Protein AF-A0A849I2B1-F1 (afdb_monomer_lite)

Foldseek 3Di:
DPPPDPDDVVCLQVCPPVQLVQEAEELADDLVVVLVQQVCQVPVPPPPPHHYYHYQFDDDPSHTDPPGNDDDPVCVVVRVVSNVVSD

Secondary structure (DSSP, 8-state):
-----SS-HHHHHTT-TTTGGGEEEESS--HHHHHHHHHHHHS-TT-----EEEES--EETTEE-SS-----GGGHHHHHHHHHH--

Sequence (87 aa):
MIPKLPININDLLHHRTVESERIEYKEGWNPQAILHTLRAFANDFHNLGGGYVVIGVAEKNGQPQLPLVGINPSEIDMIQKEAKING

Structure (mmCIF, N/CA/C/O backbone):
data_AF-A0A849I2B1-F1
#
_entry.id   AF-A0A849I2B1-F1
#
loop_
_atom_site.group_PDB
_atom_site.id
_atom_site.type_symbol
_atom_site.label_atom_id
_atom_site.label_alt_id
_atom_site.label_comp_id
_atom_site.label_asym_id
_atom_site.label_entity_id
_atom_site.label_seq_id
_atom_site.pdbx_PDB_ins_code
_atom_site.Cartn_x
_atom_site.Cartn_y
_atom_site.Cartn_z
_atom_site.occupancy
_atom_site.B_iso_or_equiv
_atom_site.auth_seq_id
_atom_site.auth_comp_id
_atom_site.auth_asym_id
_atom_site.auth_atom_id
_atom_site.pdbx_PDB_model_num
ATOM 1 N N . MET A 1 1 ? 3.071 17.869 6.804 1.00 34.19 1 MET A N 1
ATOM 2 C CA . MET A 1 1 ? 2.994 17.870 5.327 1.00 34.19 1 MET A CA 1
ATOM 3 C C . MET A 1 1 ? 2.943 16.425 4.875 1.00 34.19 1 MET A C 1
ATOM 5 O O . MET A 1 1 ? 3.910 15.716 5.114 1.00 34.19 1 MET A O 1
ATOM 9 N N . ILE A 1 2 ? 1.825 15.969 4.307 1.00 43.53 2 ILE A N 1
ATOM 10 C CA . ILE A 1 2 ? 1.792 14.667 3.627 1.00 43.53 2 ILE A CA 1
ATOM 11 C C . ILE A 1 2 ? 2.630 14.861 2.355 1.00 43.53 2 ILE A C 1
ATOM 13 O O . ILE A 1 2 ? 2.331 15.799 1.607 1.00 43.53 2 ILE A O 1
ATOM 17 N N . PRO A 1 3 ? 3.708 14.088 2.134 1.00 47.78 3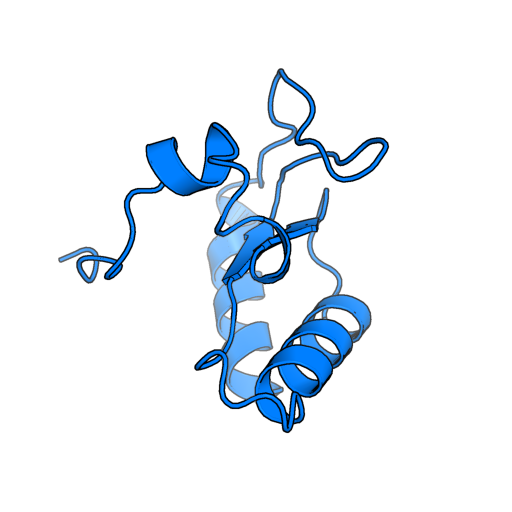 PRO A N 1
ATOM 18 C CA . PRO A 1 3 ? 4.455 14.179 0.891 1.00 47.78 3 PRO A CA 1
ATOM 19 C C . PRO A 1 3 ? 3.464 13.969 -0.251 1.00 47.78 3 PRO A C 1
ATOM 21 O O . PRO A 1 3 ? 2.697 13.007 -0.231 1.00 47.78 3 PRO A O 1
ATOM 24 N N . LYS A 1 4 ? 3.422 14.907 -1.201 1.00 46.50 4 LYS A N 1
ATOM 25 C CA . LYS A 1 4 ? 2.606 14.772 -2.409 1.00 46.50 4 LYS A CA 1
ATOM 26 C C . LYS A 1 4 ? 3.087 13.501 -3.101 1.00 46.50 4 LYS A C 1
ATOM 28 O O . LYS A 1 4 ? 4.181 13.493 -3.662 1.00 46.50 4 LYS A O 1
ATOM 33 N N . LEU A 1 5 ? 2.313 12.424 -2.989 1.00 57.16 5 LEU A N 1
ATOM 34 C CA . LEU A 1 5 ? 2.562 11.235 -3.783 1.00 57.16 5 LEU A CA 1
ATOM 35 C C . LEU A 1 5 ? 2.538 11.687 -5.250 1.00 57.16 5 LEU A C 1
ATOM 37 O O . LEU A 1 5 ? 1.652 12.462 -5.622 1.00 57.16 5 LEU A O 1
ATOM 41 N N . PRO A 1 6 ? 3.505 11.265 -6.078 1.00 58.38 6 PRO A N 1
ATOM 42 C CA . PRO A 1 6 ? 3.531 11.630 -7.494 1.00 58.38 6 PRO A CA 1
ATOM 43 C C . PRO A 1 6 ? 2.288 11.138 -8.261 1.00 58.38 6 PRO A C 1
ATOM 45 O O . PRO A 1 6 ? 2.065 11.576 -9.384 1.00 58.38 6 PRO A O 1
ATOM 48 N N . ILE A 1 7 ? 1.460 10.292 -7.635 1.00 62.69 7 ILE A N 1
ATOM 49 C CA . ILE A 1 7 ? 0.211 9.739 -8.152 1.00 62.69 7 ILE A CA 1
ATOM 50 C C . ILE A 1 7 ? -0.955 10.010 -7.184 1.00 62.69 7 ILE A C 1
ATOM 52 O O . ILE A 1 7 ? -0.779 10.022 -5.962 1.00 62.69 7 ILE A O 1
ATOM 56 N N . ASN A 1 8 ? -2.155 10.245 -7.718 1.00 68.06 8 ASN A N 1
ATOM 57 C CA . ASN A 1 8 ? -3.360 10.457 -6.917 1.00 68.06 8 ASN A CA 1
ATOM 58 C C . ASN A 1 8 ? -3.889 9.116 -6.385 1.00 68.06 8 ASN A C 1
ATOM 60 O O . ASN A 1 8 ? -4.027 8.157 -7.138 1.00 68.06 8 ASN A O 1
ATOM 64 N N . ILE A 1 9 ? -4.253 9.056 -5.101 1.00 69.75 9 ILE A N 1
ATOM 65 C CA . ILE A 1 9 ? -4.842 7.854 -4.493 1.00 69.75 9 ILE A CA 1
ATOM 66 C C . ILE A 1 9 ? -6.156 7.434 -5.166 1.00 69.75 9 ILE A C 1
ATOM 68 O O . ILE A 1 9 ? -6.427 6.244 -5.283 1.00 69.75 9 ILE A O 1
ATOM 72 N N . ASN A 1 10 ? -6.951 8.386 -5.665 1.00 71.06 10 ASN A N 1
ATOM 73 C CA . ASN A 1 10 ? -8.145 8.056 -6.435 1.00 71.06 10 ASN A CA 1
ATOM 74 C C . ASN A 1 10 ? -7.778 7.391 -7.761 1.00 71.06 10 ASN A C 1
ATOM 76 O O . ASN A 1 10 ? -8.462 6.455 -8.154 1.00 71.06 10 ASN A O 1
ATOM 80 N N . ASP A 1 11 ? -6.700 7.811 -8.421 1.00 71.69 11 ASP A N 1
ATOM 81 C CA . ASP A 1 11 ? -6.265 7.177 -9.668 1.00 71.69 11 ASP A CA 1
ATOM 82 C C . ASP A 1 11 ? -5.738 5.758 -9.410 1.00 71.69 11 ASP A C 1
ATOM 84 O O . ASP A 1 11 ? -6.024 4.854 -10.195 1.00 71.69 11 ASP A O 1
ATOM 88 N N . LEU A 1 12 ? -5.075 5.541 -8.263 1.00 71.12 12 LEU A N 1
ATOM 89 C CA . LEU A 1 12 ? -4.687 4.206 -7.800 1.00 71.12 12 LEU A CA 1
ATOM 90 C C . LEU A 1 12 ? -5.919 3.319 -7.580 1.00 71.12 12 LEU A C 1
ATOM 92 O O . LEU A 1 12 ? -5.980 2.222 -8.110 1.00 71.12 12 LEU A O 1
ATOM 96 N N . LEU A 1 13 ? -6.928 3.799 -6.850 1.00 69.25 13 LEU A N 1
ATOM 97 C CA . LEU A 1 13 ? -8.104 2.999 -6.484 1.00 69.25 13 LEU A CA 1
ATOM 98 C C . LEU A 1 13 ? -9.094 2.755 -7.638 1.00 69.25 13 LEU A C 1
ATOM 100 O O . LEU A 1 13 ? -9.886 1.819 -7.556 1.00 69.25 13 LEU A O 1
ATOM 104 N N . HIS A 1 14 ? -9.074 3.575 -8.695 1.00 67.50 14 HIS A N 1
ATOM 105 C CA . HIS A 1 14 ? -10.014 3.479 -9.825 1.00 67.50 14 HIS A CA 1
ATOM 106 C C . HIS A 1 14 ? -9.424 2.822 -11.080 1.00 67.50 14 HIS A C 1
ATOM 108 O O . HIS A 1 14 ? -10.094 2.799 -12.110 1.00 67.50 14 HIS A O 1
ATOM 114 N N . HIS A 1 15 ? -8.212 2.258 -10.991 1.00 59.31 15 HIS A N 1
ATOM 115 C CA . HIS A 1 15 ? -7.675 1.303 -11.967 1.00 59.31 15 HIS A CA 1
ATOM 116 C C . HIS A 1 15 ? -7.751 1.811 -13.422 1.00 59.31 15 HIS A C 1
ATOM 118 O O . HIS A 1 15 ? -8.456 1.265 -14.272 1.00 59.31 15 HIS A O 1
ATOM 124 N N . ARG A 1 16 ? -7.025 2.896 -13.741 1.00 56.34 16 ARG A N 1
ATOM 125 C CA . ARG A 1 16 ? -6.750 3.209 -15.154 1.00 56.34 16 ARG A CA 1
ATOM 126 C C . ARG A 1 16 ? -5.833 2.114 -15.692 1.00 56.34 16 ARG A C 1
ATOM 128 O O . ARG A 1 16 ? -4.685 2.006 -15.276 1.00 56.34 16 ARG A O 1
ATOM 135 N N . THR A 1 17 ? -6.344 1.347 -16.648 1.00 52.78 17 THR A N 1
ATOM 136 C CA . THR A 1 17 ? -5.800 0.113 -17.248 1.00 52.78 17 THR A CA 1
ATOM 137 C C . THR A 1 17 ? -4.333 0.160 -17.704 1.00 52.78 17 THR A C 1
ATOM 139 O O . THR A 1 17 ? -3.766 -0.870 -18.035 1.00 52.78 17 THR A O 1
ATOM 142 N N . VAL A 1 18 ? -3.713 1.340 -17.760 1.00 49.34 18 VAL A N 1
ATOM 143 C CA . VAL A 1 18 ? -2.323 1.532 -18.196 1.00 49.34 18 VAL A CA 1
ATOM 144 C C . VAL A 1 18 ? -1.329 1.460 -17.022 1.00 49.34 18 VAL A C 1
ATOM 146 O O . VAL A 1 18 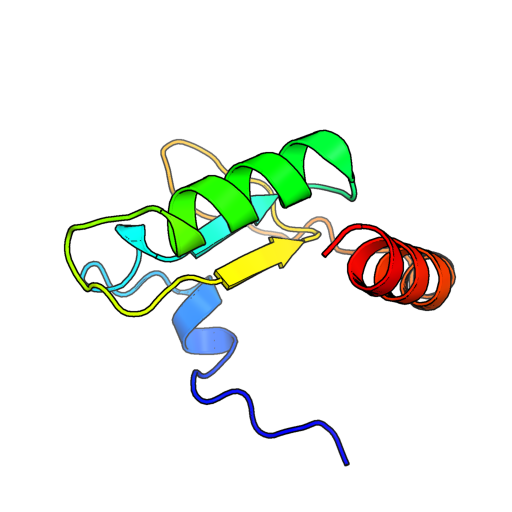? -0.157 1.190 -17.245 1.00 49.34 18 VAL A O 1
ATOM 149 N N . GLU A 1 19 ? -1.770 1.652 -15.771 1.00 58.50 19 GLU A N 1
ATOM 150 C CA . GLU A 1 19 ? -0.889 1.657 -14.582 1.00 58.50 19 GLU A CA 1
ATOM 151 C C . GLU A 1 19 ? -1.109 0.475 -13.629 1.00 58.50 19 GLU A C 1
ATOM 153 O O . GLU A 1 19 ? -0.414 0.345 -12.623 1.00 58.50 19 GLU A O 1
ATOM 158 N N . SER A 1 20 ? -2.047 -0.418 -13.938 1.00 62.56 20 SER A N 1
ATOM 159 C CA . SER A 1 20 ? -2.421 -1.516 -13.048 1.00 62.56 20 SER A CA 1
ATOM 160 C C . SER A 1 20 ? -1.332 -2.548 -12.805 1.00 62.56 20 SER A C 1
ATOM 162 O O . SER A 1 20 ? -1.286 -3.130 -11.731 1.00 62.56 20 SER A O 1
ATOM 164 N N . GLU A 1 21 ? -0.431 -2.755 -13.766 1.00 66.25 21 GLU A N 1
ATOM 165 C CA . GLU A 1 21 ? 0.701 -3.680 -13.598 1.00 66.25 21 GLU A CA 1
ATOM 166 C C . GLU A 1 21 ? 1.717 -3.179 -12.560 1.00 66.25 21 GLU A C 1
ATOM 168 O O . GLU A 1 21 ? 2.563 -3.934 -12.090 1.00 66.25 21 GLU A O 1
ATOM 173 N N . ARG A 1 22 ? 1.624 -1.903 -12.169 1.00 76.94 22 ARG A N 1
ATOM 174 C CA . ARG A 1 22 ? 2.521 -1.254 -11.209 1.00 76.94 22 ARG A CA 1
ATOM 175 C C . ARG A 1 22 ? 1.897 -1.109 -9.824 1.00 76.94 22 ARG A C 1
ATOM 177 O O . ARG A 1 22 ? 2.502 -0.471 -8.964 1.00 76.94 22 ARG A O 1
ATOM 184 N N . ILE A 1 23 ? 0.692 -1.636 -9.605 1.00 80.94 23 ILE A N 1
ATOM 185 C CA . ILE A 1 23 ? -0.048 -1.499 -8.349 1.00 80.94 23 ILE A CA 1
ATOM 186 C C . ILE A 1 23 ? -0.368 -2.888 -7.816 1.00 80.94 23 ILE A C 1
ATOM 188 O O . ILE A 1 23 ? -1.078 -3.657 -8.451 1.00 80.94 23 ILE A O 1
ATOM 192 N N . GLU A 1 24 ? 0.102 -3.167 -6.608 1.00 86.62 24 GLU A N 1
ATOM 193 C CA . GLU A 1 24 ? -0.257 -4.371 -5.871 1.00 86.62 24 GLU A CA 1
ATOM 194 C C . GLU A 1 24 ? -1.194 -4.001 -4.716 1.00 86.62 24 GLU A C 1
ATOM 196 O O . GLU A 1 24 ? -0.874 -3.130 -3.900 1.00 86.62 24 GLU A O 1
ATOM 201 N N . TYR A 1 25 ? -2.327 -4.691 -4.605 1.00 87.88 25 TYR A N 1
ATOM 202 C CA . TYR A 1 25 ? -3.257 -4.527 -3.488 1.00 87.88 25 TYR A CA 1
ATOM 203 C C . TYR A 1 25 ? -3.041 -5.625 -2.445 1.00 87.88 25 TYR A C 1
ATOM 205 O O . TYR A 1 25 ? -2.883 -6.798 -2.778 1.00 87.88 25 TYR A O 1
ATOM 213 N N . LYS A 1 26 ? -3.039 -5.252 -1.164 1.00 89.56 26 LYS A N 1
ATOM 214 C CA . LYS A 1 26 ? -2.968 -6.182 -0.033 1.00 89.56 26 LYS A CA 1
ATOM 215 C C . LYS A 1 26 ? -4.062 -5.853 0.974 1.00 89.56 26 LYS A C 1
ATOM 217 O O . LYS A 1 26 ? -4.194 -4.710 1.410 1.00 89.56 26 LYS A O 1
ATOM 222 N N . GLU A 1 27 ? -4.801 -6.869 1.410 1.00 90.88 27 GLU A N 1
ATOM 223 C CA . GLU A 1 27 ? -5.858 -6.708 2.419 1.00 90.88 27 GLU A CA 1
ATOM 224 C C . GLU A 1 27 ? -5.320 -6.232 3.767 1.00 90.88 27 GLU A C 1
ATOM 226 O O . GLU A 1 27 ? -5.977 -5.456 4.450 1.00 90.88 27 GLU A O 1
ATOM 231 N N . GLY A 1 28 ? -4.106 -6.647 4.128 1.00 89.25 28 GLY A N 1
ATOM 232 C CA . GLY A 1 28 ? -3.486 -6.308 5.401 1.00 89.25 28 GLY A CA 1
ATOM 233 C C . GLY A 1 28 ? -1.965 -6.269 5.327 1.00 89.25 28 GLY A C 1
ATOM 234 O O . GLY A 1 28 ? -1.358 -6.484 4.274 1.00 89.25 28 GLY A O 1
ATOM 235 N N . TRP A 1 29 ? -1.342 -5.982 6.469 1.00 89.06 29 TRP A N 1
ATOM 236 C CA . TRP A 1 29 ? 0.110 -5.923 6.585 1.00 89.06 29 TRP A CA 1
ATOM 237 C C . TRP A 1 29 ? 0.719 -7.325 6.691 1.00 89.06 29 TRP A C 1
ATOM 239 O O . TRP A 1 29 ? 0.468 -8.058 7.645 1.00 89.06 29 TRP A O 1
ATOM 249 N N . ASN A 1 30 ? 1.564 -7.682 5.723 1.00 89.12 30 ASN A N 1
ATOM 250 C CA . ASN A 1 30 ? 2.444 -8.843 5.807 1.00 89.12 30 ASN A CA 1
ATOM 251 C C . ASN A 1 30 ? 3.847 -8.431 5.328 1.00 89.12 30 ASN A C 1
ATOM 253 O O . ASN A 1 30 ? 4.041 -8.254 4.121 1.00 89.12 30 ASN A O 1
ATOM 257 N N . PRO A 1 31 ? 4.834 -8.296 6.233 1.00 87.00 31 PRO A N 1
ATOM 258 C CA . PRO A 1 31 ? 6.136 -7.729 5.894 1.00 87.00 31 PRO A CA 1
ATOM 259 C C . PRO A 1 31 ? 6.899 -8.574 4.868 1.00 87.00 31 PRO A C 1
ATOM 261 O O . PRO A 1 31 ? 7.576 -8.024 4.005 1.00 87.00 31 PRO A O 1
ATOM 264 N N . GLN A 1 32 ? 6.758 -9.903 4.906 1.00 87.56 32 GLN A N 1
ATOM 265 C CA . GLN A 1 32 ? 7.419 -10.791 3.945 1.00 87.56 32 GLN A CA 1
ATOM 266 C C . GLN A 1 32 ? 6.811 -10.659 2.549 1.00 87.56 32 GLN A C 1
ATOM 268 O O . GLN A 1 32 ? 7.541 -10.520 1.568 1.00 87.56 32 GLN A O 1
ATOM 273 N N . ALA A 1 33 ? 5.478 -10.657 2.461 1.00 87.25 33 ALA A N 1
ATOM 274 C CA . ALA A 1 33 ? 4.782 -10.496 1.188 1.00 87.25 33 ALA A CA 1
ATOM 275 C C . ALA A 1 33 ? 5.079 -9.125 0.562 1.00 87.25 33 ALA A C 1
ATOM 277 O O . ALA A 1 33 ? 5.379 -9.039 -0.625 1.00 87.25 33 ALA A O 1
ATOM 278 N N . ILE A 1 34 ? 5.062 -8.066 1.374 1.00 88.31 34 ILE A N 1
ATOM 279 C CA . ILE A 1 34 ? 5.316 -6.695 0.921 1.00 88.31 34 ILE A CA 1
ATOM 280 C C . ILE A 1 34 ? 6.766 -6.529 0.474 1.00 88.31 34 ILE A C 1
ATOM 282 O O . ILE A 1 34 ? 7.008 -5.974 -0.594 1.00 88.31 34 ILE A O 1
ATOM 286 N N . LEU A 1 35 ? 7.735 -7.058 1.227 1.00 85.94 35 LEU A N 1
ATOM 287 C CA . LEU A 1 35 ? 9.141 -7.030 0.825 1.00 85.94 35 LEU A CA 1
ATOM 288 C C . LEU A 1 35 ? 9.372 -7.781 -0.491 1.00 85.94 35 LEU A C 1
ATOM 290 O O . LEU A 1 35 ? 10.153 -7.332 -1.328 1.00 85.94 35 LEU A O 1
ATOM 294 N N . HIS A 1 36 ? 8.695 -8.913 -0.693 1.00 86.38 36 HIS A N 1
ATOM 295 C CA . HIS A 1 36 ? 8.779 -9.653 -1.947 1.00 86.38 36 HIS A CA 1
ATOM 296 C C . HIS A 1 36 ? 8.243 -8.831 -3.126 1.00 86.38 36 HIS A C 1
ATOM 298 O O . HIS A 1 36 ? 8.923 -8.727 -4.144 1.00 86.38 36 HIS A O 1
ATOM 304 N N . THR A 1 37 ? 7.088 -8.177 -2.964 1.00 86.56 37 THR A N 1
ATOM 305 C CA . THR A 1 37 ? 6.530 -7.264 -3.972 1.00 86.56 37 THR A CA 1
ATOM 306 C C . THR A 1 37 ? 7.460 -6.078 -4.245 1.00 86.56 37 THR A C 1
ATOM 308 O O . THR A 1 37 ? 7.729 -5.765 -5.400 1.00 86.56 37 THR A O 1
ATOM 311 N N . LEU A 1 38 ? 8.017 -5.448 -3.205 1.00 84.12 38 LEU A N 1
ATOM 312 C CA . LEU A 1 38 ? 8.974 -4.347 -3.361 1.00 84.12 38 LEU A CA 1
ATOM 313 C C . LEU A 1 38 ? 10.218 -4.784 -4.140 1.00 84.12 38 LEU A C 1
ATOM 315 O O . LEU A 1 38 ? 10.672 -4.064 -5.025 1.00 84.12 38 LEU A O 1
ATOM 319 N N . ARG A 1 39 ? 10.747 -5.980 -3.857 1.00 83.50 39 ARG A N 1
ATOM 320 C CA . ARG A 1 39 ? 11.864 -6.560 -4.615 1.00 83.50 39 ARG A CA 1
ATOM 321 C C . ARG A 1 39 ? 11.482 -6.863 -6.054 1.00 83.50 39 ARG A C 1
ATOM 323 O O . ARG A 1 39 ? 12.297 -6.618 -6.934 1.00 83.50 39 ARG A O 1
ATOM 330 N N . ALA A 1 40 ? 10.281 -7.383 -6.298 1.00 82.44 40 ALA A N 1
ATOM 331 C CA . ALA A 1 40 ? 9.789 -7.619 -7.651 1.00 82.44 40 ALA A CA 1
ATOM 332 C C . ALA A 1 40 ? 9.744 -6.304 -8.444 1.00 82.44 40 ALA A C 1
ATOM 334 O O . ALA A 1 40 ? 10.302 -6.248 -9.531 1.00 82.44 40 ALA A O 1
ATOM 335 N N . PHE A 1 41 ? 9.217 -5.224 -7.856 1.00 81.00 41 PHE A N 1
ATOM 336 C CA . PHE A 1 41 ? 9.211 -3.897 -8.481 1.00 81.00 41 PHE A CA 1
ATOM 337 C C . PHE A 1 41 ? 10.607 -3.287 -8.659 1.00 81.00 41 PHE A C 1
ATOM 339 O O . PHE A 1 41 ? 10.852 -2.615 -9.657 1.00 81.00 41 PHE A O 1
ATOM 346 N N . ALA A 1 42 ? 11.524 -3.493 -7.710 1.00 79.06 42 ALA A N 1
ATOM 347 C CA . ALA A 1 42 ? 12.893 -2.982 -7.800 1.00 79.06 42 ALA A CA 1
ATOM 348 C C . ALA A 1 42 ? 13.739 -3.736 -8.841 1.00 79.06 42 ALA A C 1
ATOM 350 O O . ALA A 1 42 ? 14.600 -3.139 -9.482 1.00 79.06 42 ALA A O 1
ATOM 351 N N . ASN A 1 43 ? 13.490 -5.038 -9.001 1.00 73.50 43 ASN A N 1
ATOM 352 C CA . ASN A 1 43 ? 14.197 -5.909 -9.938 1.00 73.50 43 ASN A CA 1
ATOM 353 C C . ASN A 1 43 ? 13.512 -6.004 -11.303 1.00 73.50 43 ASN A C 1
ATOM 355 O O . ASN A 1 43 ? 13.989 -6.758 -12.151 1.00 73.50 43 ASN A O 1
ATOM 359 N N . ASP A 1 44 ? 12.399 -5.301 -11.526 1.00 71.38 44 ASP A N 1
ATOM 360 C CA . ASP A 1 44 ? 11.717 -5.335 -12.812 1.00 71.38 44 ASP A CA 1
ATOM 361 C C . ASP A 1 44 ? 12.571 -4.613 -13.867 1.00 71.38 44 ASP A C 1
ATOM 363 O O . ASP A 1 44 ? 12.531 -3.392 -14.049 1.00 71.38 44 ASP A O 1
ATOM 367 N N . PHE A 1 45 ? 13.404 -5.409 -14.542 1.00 53.16 45 PHE A N 1
ATOM 368 C CA . PHE A 1 45 ? 14.350 -5.020 -15.589 1.00 53.16 45 PHE A CA 1
ATOM 369 C C . PHE A 1 45 ? 13.679 -4.347 -16.802 1.00 53.16 45 PHE A C 1
ATOM 371 O O . PHE A 1 45 ? 14.382 -3.850 -17.683 1.00 53.16 45 PHE A O 1
ATOM 378 N N . HIS A 1 46 ? 12.343 -4.274 -16.847 1.00 55.88 46 HIS A N 1
ATOM 379 C CA . HIS A 1 46 ? 11.587 -3.551 -17.872 1.00 55.88 46 HIS A CA 1
ATOM 380 C C . HIS A 1 46 ? 11.602 -2.020 -17.720 1.00 55.88 46 HIS A C 1
ATOM 382 O O . HIS A 1 46 ? 10.955 -1.338 -18.511 1.00 55.88 46 HIS A O 1
ATOM 388 N N . ASN A 1 47 ? 12.353 -1.443 -16.767 1.00 53.03 47 ASN A N 1
ATOM 389 C CA . ASN A 1 47 ? 12.482 0.017 -16.609 1.00 53.03 47 ASN A CA 1
ATOM 390 C C . ASN A 1 47 ? 11.132 0.743 -16.415 1.00 53.03 47 ASN A C 1
ATOM 392 O O . ASN A 1 47 ? 11.018 1.936 -16.693 1.00 53.03 47 ASN A O 1
ATOM 396 N N . LEU A 1 48 ? 10.115 0.059 -15.876 1.00 56.59 48 LEU A N 1
ATOM 397 C CA . LEU A 1 48 ? 8.814 0.670 -15.571 1.00 56.59 48 LEU A CA 1
ATOM 398 C C . LEU A 1 48 ? 8.907 1.728 -14.457 1.00 56.59 48 LEU A C 1
ATOM 400 O O . LEU A 1 48 ? 7.980 2.511 -14.281 1.00 56.59 48 LEU A O 1
ATOM 404 N N . GLY A 1 49 ? 10.026 1.798 -13.723 1.00 61.12 49 GLY A N 1
ATOM 405 C CA . GLY A 1 49 ? 10.294 2.849 -12.736 1.00 61.12 49 GLY A CA 1
ATOM 406 C C . GLY A 1 49 ? 9.719 2.568 -11.344 1.00 61.12 49 GLY A C 1
ATOM 407 O O . GLY A 1 49 ? 9.360 3.509 -10.636 1.00 61.12 49 GLY A O 1
ATOM 408 N N . GLY A 1 50 ? 9.584 1.293 -10.961 1.00 72.75 50 GLY A N 1
ATOM 409 C CA . GLY A 1 50 ? 9.039 0.853 -9.668 1.00 72.75 50 GLY A CA 1
ATOM 410 C C . GLY A 1 50 ? 7.518 0.663 -9.673 1.00 72.75 50 GLY A C 1
ATOM 411 O O . GLY A 1 50 ? 6.909 0.588 -10.742 1.00 72.75 50 GLY A O 1
ATOM 412 N N . GLY A 1 51 ? 6.908 0.622 -8.484 1.00 79.88 51 GLY A N 1
ATOM 413 C CA . GLY A 1 51 ? 5.471 0.398 -8.298 1.00 79.88 51 GLY A CA 1
ATOM 414 C C . GLY A 1 51 ? 4.959 0.822 -6.918 1.00 79.88 51 GLY A C 1
ATOM 415 O O . GLY A 1 51 ? 5.714 1.323 -6.081 1.00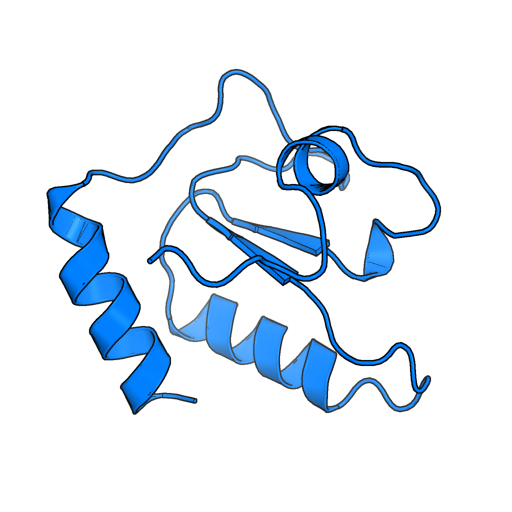 79.88 51 GLY A O 1
ATOM 416 N N . TYR A 1 52 ? 3.664 0.626 -6.690 1.00 82.56 52 TYR A N 1
ATOM 417 C CA . TYR A 1 52 ? 2.943 0.992 -5.475 1.00 82.56 52 TYR A CA 1
ATOM 418 C C . TYR A 1 52 ? 2.350 -0.250 -4.814 1.00 82.56 52 TYR A C 1
ATOM 420 O O . TYR A 1 52 ? 1.796 -1.115 -5.486 1.00 82.56 52 TYR A O 1
ATOM 428 N N . VAL A 1 53 ? 2.423 -0.314 -3.485 1.00 86.38 53 VAL A N 1
ATOM 429 C CA . VAL A 1 53 ? 1.694 -1.306 -2.687 1.00 86.38 53 VAL A CA 1
ATOM 430 C C . VAL A 1 53 ? 0.627 -0.572 -1.889 1.00 86.38 53 VAL A C 1
ATOM 432 O O . VAL A 1 53 ? 0.945 0.336 -1.118 1.00 86.38 53 VAL A O 1
ATOM 435 N N . VAL A 1 54 ? -0.635 -0.948 -2.078 1.00 87.31 54 VAL A N 1
ATOM 436 C CA . VAL A 1 54 ? -1.781 -0.353 -1.384 1.00 87.31 54 VAL A CA 1
ATOM 437 C C . VAL A 1 54 ? -2.305 -1.356 -0.363 1.00 87.31 54 VAL A C 1
ATOM 439 O O . VAL A 1 54 ? -2.720 -2.456 -0.717 1.00 87.31 54 VAL A O 1
ATOM 442 N N . ILE A 1 55 ? -2.268 -0.978 0.914 1.00 89.62 55 ILE A N 1
ATOM 443 C CA . ILE A 1 55 ? -2.591 -1.857 2.046 1.00 89.62 55 ILE A CA 1
ATOM 444 C C . ILE A 1 55 ? -3.958 -1.476 2.621 1.00 89.62 55 ILE A C 1
ATOM 446 O O . ILE A 1 55 ? -4.276 -0.290 2.716 1.00 89.62 55 ILE A O 1
ATOM 450 N N . GLY A 1 56 ? -4.756 -2.468 3.014 1.00 89.62 56 GLY A N 1
ATOM 451 C CA . GLY A 1 56 ? -6.146 -2.282 3.438 1.00 89.62 56 GLY A CA 1
ATOM 452 C C . GLY A 1 56 ? -7.140 -2.398 2.284 1.00 89.62 56 GLY A C 1
ATOM 453 O O . GLY A 1 56 ? -8.256 -1.884 2.374 1.00 89.62 56 GLY A O 1
ATOM 454 N N . VAL A 1 57 ? -6.740 -3.025 1.175 1.00 89.25 57 VAL A N 1
ATOM 455 C CA . VAL A 1 57 ? -7.570 -3.168 -0.024 1.00 89.25 57 VAL A CA 1
ATOM 456 C C . VAL A 1 57 ? -7.596 -4.627 -0.441 1.00 89.25 57 VAL A C 1
ATOM 458 O O . VAL A 1 57 ? -6.556 -5.217 -0.726 1.00 89.25 57 VAL A O 1
ATOM 461 N N . ALA A 1 58 ? -8.797 -5.199 -0.461 1.00 88.44 58 ALA A N 1
ATOM 462 C CA . ALA A 1 58 ? -9.022 -6.531 -0.995 1.00 88.44 58 ALA A CA 1
ATOM 463 C C . ALA A 1 58 ? -8.901 -6.534 -2.510 1.00 88.44 58 ALA A C 1
ATOM 465 O O . ALA A 1 58 ? -9.300 -5.580 -3.171 1.00 88.44 58 ALA A O 1
ATOM 466 N N . GLU A 1 59 ? -8.351 -7.610 -3.053 1.00 85.44 59 GLU A N 1
ATOM 467 C CA . GLU A 1 59 ? -8.126 -7.775 -4.482 1.00 85.44 59 GLU A CA 1
ATOM 468 C C . GLU A 1 59 ? -8.867 -9.010 -4.977 1.00 85.44 59 GLU A C 1
ATOM 470 O O . GLU A 1 59 ? -8.863 -10.062 -4.337 1.00 85.44 59 GLU A O 1
ATOM 475 N N . LYS A 1 60 ? -9.506 -8.892 -6.139 1.00 83.06 60 LYS A N 1
ATOM 476 C CA . LYS A 1 60 ? -10.089 -10.028 -6.843 1.00 83.06 60 LYS A CA 1
ATOM 477 C C . LYS A 1 60 ? -9.862 -9.865 -8.336 1.00 83.06 60 LYS A C 1
ATOM 479 O O . LYS A 1 60 ? -10.362 -8.915 -8.933 1.00 83.06 60 LYS A O 1
ATOM 484 N N . ASN A 1 61 ? -9.154 -10.816 -8.942 1.00 82.12 61 ASN A N 1
ATOM 485 C CA . ASN A 1 61 ? -8.816 -10.810 -10.370 1.00 82.12 61 ASN A CA 1
ATOM 486 C C . ASN A 1 61 ? -8.094 -9.519 -10.811 1.00 82.12 61 ASN A C 1
ATOM 488 O O . ASN A 1 61 ? -8.431 -8.939 -11.843 1.00 82.12 61 ASN A O 1
ATOM 492 N N . GLY A 1 62 ? -7.153 -9.033 -10.002 1.00 76.44 62 GLY A N 1
ATOM 493 C CA . GLY A 1 62 ? -6.397 -7.807 -10.242 1.00 76.44 62 GLY A CA 1
ATOM 494 C C . GLY A 1 62 ? -7.161 -6.519 -9.942 1.00 76.44 62 GLY A C 1
ATOM 495 O O . GLY A 1 62 ? -6.624 -5.443 -10.190 1.00 76.44 62 GLY A O 1
ATOM 496 N N . GLN A 1 63 ? -8.402 -6.587 -9.446 1.00 79.75 63 GLN A N 1
ATOM 497 C CA . GLN A 1 63 ? -9.235 -5.409 -9.191 1.00 79.75 63 GLN A CA 1
ATOM 498 C C . GLN A 1 63 ? -9.482 -5.184 -7.694 1.00 79.75 63 GLN A C 1
ATOM 500 O O . GLN A 1 63 ? -9.824 -6.140 -6.987 1.00 79.75 63 GLN A O 1
ATOM 505 N N . PRO A 1 64 ? -9.384 -3.930 -7.210 1.00 84.44 64 PRO A N 1
ATOM 506 C CA . PRO A 1 64 ? -9.697 -3.600 -5.831 1.00 84.44 64 PRO A CA 1
ATOM 507 C C . PRO A 1 64 ? -11.185 -3.836 -5.561 1.00 84.44 64 PRO A C 1
ATOM 509 O O . PRO A 1 64 ? -12.054 -3.470 -6.354 1.00 84.44 64 PRO A O 1
ATOM 512 N N . GLN A 1 65 ? -11.486 -4.463 -4.433 1.00 86.19 65 GLN A N 1
ATOM 513 C CA . GLN A 1 65 ? -12.845 -4.683 -3.962 1.00 86.19 65 GLN A CA 1
ATOM 514 C C . GLN A 1 65 ? -13.283 -3.524 -3.065 1.00 86.19 65 GL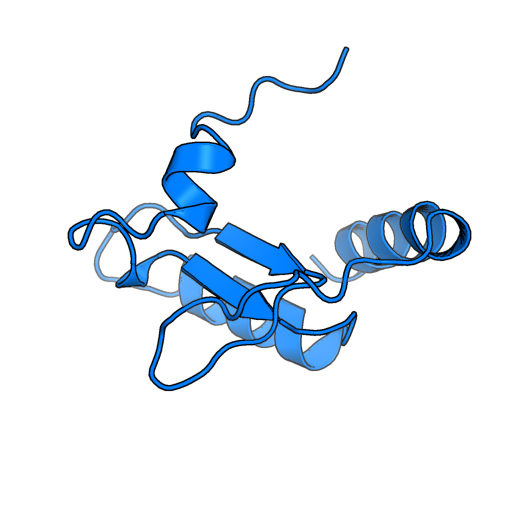N A C 1
ATOM 516 O O . GLN A 1 65 ? -12.519 -3.024 -2.237 1.00 86.19 65 GLN A O 1
ATOM 521 N N . LEU A 1 66 ? -14.544 -3.122 -3.227 1.00 81.38 66 LEU A N 1
ATOM 522 C CA . LEU A 1 66 ? -15.214 -2.139 -2.381 1.00 81.38 66 LEU A CA 1
ATOM 523 C C . LEU A 1 66 ? -16.330 -2.824 -1.567 1.00 81.38 66 LEU A C 1
ATOM 525 O O . LEU A 1 66 ? -17.010 -3.696 -2.112 1.00 81.38 66 LEU A O 1
ATOM 529 N N . PRO A 1 67 ? -16.573 -2.420 -0.303 1.00 84.81 67 PRO A N 1
ATOM 530 C CA . PRO A 1 67 ? -15.863 -1.373 0.439 1.00 84.81 67 PRO A CA 1
ATOM 531 C C . PRO A 1 67 ? -14.425 -1.779 0.797 1.00 84.81 67 PRO A C 1
ATOM 533 O O . PRO A 1 67 ? -14.128 -2.962 0.944 1.00 84.81 67 PRO A O 1
ATOM 536 N N . LEU A 1 68 ? -13.531 -0.791 0.920 1.00 85.81 68 LEU A N 1
ATOM 537 C CA . LEU A 1 68 ? -12.143 -1.038 1.320 1.00 85.81 68 LEU A CA 1
ATOM 538 C C . LEU A 1 68 ? -12.110 -1.630 2.734 1.00 85.81 68 LEU A C 1
ATOM 540 O O . LEU A 1 68 ? -12.852 -1.179 3.607 1.00 85.81 68 LEU A O 1
ATOM 544 N N . VAL A 1 69 ? -11.222 -2.600 2.959 1.00 89.50 69 VAL A N 1
ATOM 545 C CA . VAL A 1 69 ? -11.023 -3.230 4.276 1.00 89.50 69 VAL A CA 1
ATOM 546 C C . VAL A 1 69 ? -10.483 -2.205 5.280 1.00 89.50 69 VAL A C 1
ATOM 548 O O . VAL A 1 69 ? -10.916 -2.160 6.429 1.00 89.50 69 VAL A O 1
ATOM 551 N N . GLY A 1 70 ? -9.581 -1.335 4.818 1.00 86.62 70 GLY A N 1
ATOM 552 C CA . GLY A 1 70 ? -8.890 -0.354 5.642 1.00 86.62 70 GLY A CA 1
ATOM 553 C C . GLY A 1 70 ? -7.781 -0.968 6.500 1.00 86.62 70 GLY A C 1
ATOM 554 O O . GLY A 1 70 ? -7.530 -2.169 6.480 1.00 86.62 70 GLY A O 1
ATOM 555 N N . ILE A 1 71 ? -7.092 -0.106 7.241 1.00 88.88 71 ILE A N 1
ATOM 556 C CA . ILE A 1 71 ? -6.074 -0.470 8.233 1.00 88.88 71 ILE A CA 1
ATOM 557 C C . ILE A 1 71 ? -6.468 0.207 9.539 1.00 88.88 71 ILE A C 1
ATOM 559 O O . ILE A 1 71 ? -6.946 1.347 9.519 1.00 88.88 71 ILE A O 1
ATOM 563 N N . ASN A 1 72 ? -6.266 -0.464 10.673 1.00 90.31 72 ASN A N 1
ATOM 564 C CA . ASN A 1 72 ? -6.518 0.170 11.956 1.00 90.31 72 ASN A CA 1
ATOM 565 C C . ASN A 1 72 ? -5.482 1.290 12.177 1.00 90.31 72 ASN A C 1
ATOM 567 O O . ASN A 1 72 ? -4.280 1.030 12.084 1.00 90.31 72 ASN A O 1
ATOM 571 N N . PRO A 1 73 ? -5.893 2.533 12.497 1.00 88.31 73 PRO A N 1
ATOM 572 C CA . PRO A 1 73 ? -4.955 3.630 12.711 1.00 88.31 73 PRO A CA 1
ATOM 573 C C . PRO A 1 73 ? -3.844 3.332 13.727 1.00 88.31 73 PRO A C 1
ATOM 575 O O . PRO A 1 73 ? -2.733 3.829 13.567 1.00 88.31 73 PRO A O 1
ATOM 578 N N . SER A 1 74 ? -4.108 2.490 14.732 1.00 90.38 74 SER A N 1
ATOM 579 C CA . SER A 1 74 ? -3.101 2.083 15.722 1.00 90.38 74 SER A CA 1
ATOM 580 C C . SER A 1 74 ? -1.963 1.233 15.143 1.00 90.38 74 SER A C 1
ATOM 582 O O . SER A 1 74 ? -0.906 1.130 15.756 1.00 90.38 74 SER A O 1
ATOM 584 N N . GLU A 1 75 ? -2.165 0.606 13.984 1.00 88.25 75 GLU A N 1
ATOM 585 C CA . GLU A 1 75 ? -1.172 -0.249 13.323 1.00 88.25 75 GLU A CA 1
ATOM 586 C C . GLU A 1 75 ? -0.237 0.549 12.405 1.00 88.25 75 GLU A C 1
ATOM 588 O O . GLU A 1 75 ? 0.834 0.061 12.047 1.00 88.25 75 GLU A O 1
ATOM 593 N N . ILE A 1 76 ? -0.600 1.787 12.046 1.00 87.88 76 ILE A N 1
ATOM 594 C CA . ILE A 1 76 ? 0.140 2.608 11.076 1.00 87.88 76 ILE A CA 1
ATOM 595 C C . ILE A 1 76 ? 1.592 2.824 11.518 1.00 87.88 76 ILE A C 1
ATOM 597 O O . ILE A 1 76 ? 2.506 2.679 10.705 1.00 87.88 76 ILE A O 1
ATOM 601 N N . ASP A 1 77 ? 1.821 3.128 12.795 1.00 88.62 77 ASP A N 1
ATOM 602 C CA . ASP A 1 77 ? 3.169 3.382 13.316 1.00 88.62 77 ASP A CA 1
ATOM 603 C C . ASP A 1 77 ? 4.051 2.126 13.259 1.00 88.62 77 ASP A C 1
ATOM 605 O O . ASP A 1 77 ? 5.225 2.197 12.882 1.00 88.62 77 ASP A O 1
ATOM 609 N N . MET A 1 78 ? 3.480 0.961 13.584 1.00 90.31 78 MET A N 1
ATOM 610 C CA . MET A 1 78 ? 4.160 -0.334 13.487 1.00 90.31 78 MET A CA 1
ATOM 611 C C . MET A 1 78 ? 4.523 -0.641 12.033 1.00 90.31 78 MET A C 1
A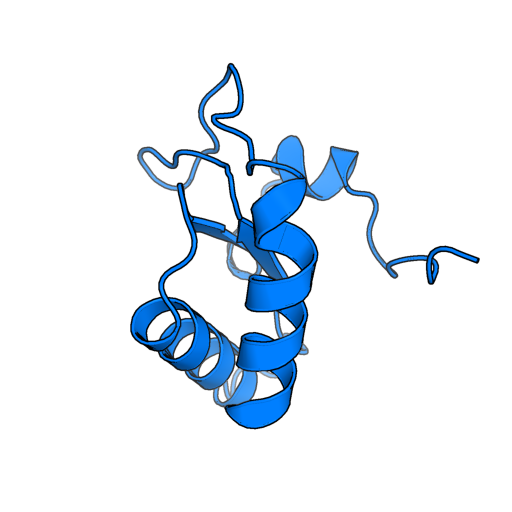TOM 613 O O . MET A 1 78 ? 5.683 -0.920 11.730 1.00 90.31 78 MET A O 1
ATOM 617 N N . ILE A 1 79 ? 3.546 -0.513 11.134 1.00 88.38 79 ILE A N 1
ATOM 618 C CA . ILE A 1 79 ? 3.695 -0.742 9.696 1.00 88.38 79 ILE A CA 1
ATOM 619 C C . ILE A 1 79 ? 4.814 0.133 9.119 1.00 88.38 79 ILE A C 1
ATOM 621 O O . ILE A 1 79 ? 5.722 -0.366 8.453 1.00 88.38 79 ILE A O 1
ATOM 625 N N . GLN A 1 80 ? 4.803 1.437 9.409 1.00 84.88 80 GLN A N 1
ATOM 626 C CA . GLN A 1 80 ? 5.828 2.361 8.916 1.00 84.88 80 GLN A CA 1
ATOM 627 C C . GLN A 1 80 ? 7.224 2.026 9.444 1.00 84.88 80 GLN A C 1
ATOM 629 O O . GLN A 1 80 ? 8.212 2.162 8.717 1.00 84.88 80 GLN A O 1
ATOM 634 N N . LYS A 1 81 ? 7.324 1.612 10.711 1.00 86.12 81 LYS A N 1
ATOM 635 C CA . LYS A 1 81 ? 8.599 1.237 11.321 1.00 86.12 81 LYS A CA 1
ATOM 636 C C . LYS A 1 81 ? 9.167 -0.025 10.676 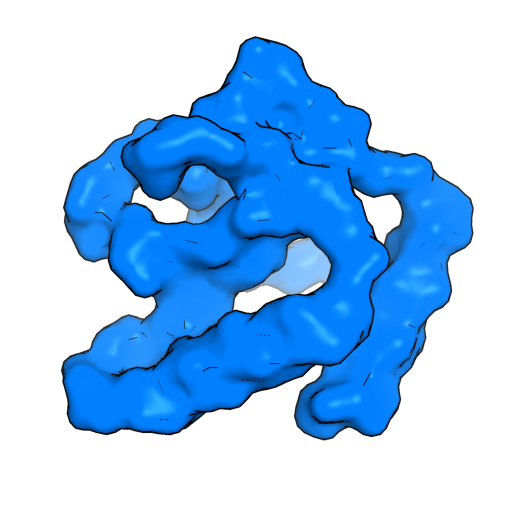1.00 86.12 81 LYS A C 1
ATOM 638 O O . LYS A 1 81 ? 10.340 -0.038 10.313 1.00 86.12 81 LYS A O 1
ATOM 643 N N . GLU A 1 82 ? 8.349 -1.055 10.488 1.00 85.25 82 GLU A N 1
ATOM 644 C CA . GLU A 1 82 ? 8.781 -2.304 9.859 1.00 85.25 82 GLU A CA 1
ATOM 645 C C . GLU A 1 82 ? 9.133 -2.128 8.380 1.00 85.25 82 GLU A C 1
ATOM 647 O O . GLU A 1 82 ? 10.133 -2.688 7.928 1.00 85.25 82 GLU A O 1
ATOM 652 N N . ALA A 1 83 ? 8.377 -1.308 7.644 1.00 81.31 83 ALA A N 1
ATOM 653 C CA . ALA A 1 83 ? 8.672 -0.990 6.248 1.00 81.31 83 ALA A CA 1
ATOM 654 C C . ALA A 1 83 ? 10.053 -0.332 6.076 1.00 81.31 83 ALA A C 1
ATOM 656 O O . ALA A 1 83 ? 10.757 -0.621 5.116 1.00 81.31 83 ALA A O 1
ATOM 657 N N . LYS A 1 84 ? 10.461 0.532 7.018 1.00 77.25 84 LYS A N 1
ATOM 658 C CA . LYS A 1 84 ? 11.770 1.208 6.989 1.00 77.25 84 LYS A CA 1
ATOM 659 C C . LYS A 1 84 ? 12.941 0.315 7.388 1.00 77.25 84 LYS A C 1
ATOM 661 O O . LYS A 1 84 ? 14.054 0.572 6.955 1.00 77.25 84 LYS A O 1
ATOM 666 N N . ILE A 1 85 ? 12.717 -0.664 8.263 1.00 61.78 85 ILE A N 1
ATOM 667 C CA . ILE A 1 85 ? 13.786 -1.527 8.796 1.00 61.78 85 ILE A CA 1
ATOM 668 C C . ILE A 1 85 ? 14.136 -2.658 7.820 1.00 61.78 85 ILE A C 1
ATOM 670 O O . ILE A 1 85 ? 15.270 -3.126 7.813 1.00 61.78 85 ILE A O 1
ATOM 674 N N . ASN A 1 86 ? 13.171 -3.099 7.010 1.00 55.19 86 ASN A N 1
ATOM 675 C CA . ASN A 1 86 ? 13.331 -4.237 6.101 1.00 55.19 86 ASN A CA 1
ATOM 676 C C . ASN A 1 86 ? 13.576 -3.843 4.630 1.00 55.19 86 ASN A C 1
ATOM 678 O O . ASN A 1 86 ? 13.703 -4.740 3.793 1.00 55.19 86 ASN A O 1
ATOM 682 N N . GLY A 1 87 ? 13.583 -2.542 4.322 1.00 53.22 87 GLY A N 1
ATOM 683 C CA . GLY A 1 87 ? 13.788 -1.980 2.981 1.00 53.22 87 GLY A CA 1
ATOM 684 C C . GLY A 1 87 ? 15.235 -1.620 2.683 1.00 53.22 87 GLY A C 1
ATOM 685 O O . GLY A 1 87 ? 15.965 -1.265 3.634 1.00 53.22 87 GLY A O 1
#

pLDDT: mean 76.15, std 14.09, range [34.19, 90.88]

Radius of gyration: 13.16 Å; chains: 1; bounding box: 30×29×34 Å